Protein AF-A0ABD0QZK6-F1 (afdb_monomer_lite)

Secondary structure (DSSP, 8-state):
--------EEETTEEE-------EEEETTEEEEPPP-TT-SS--------

Organism: Cirrhinus mrigala (NCBI:txid683832)

InterPro domains:
  IPR000008 C2 domain [PF00168] (5-49)
  IPR000008 C2 domain [PS50004] (1-50)
  IPR035892 C2 domain superfamily [G3DSA:2.60.40.150] (1-50)
  IPR035892 C2 domain superfamily [SSF49562] (15-49)
  IPR051634 Extended Synaptotagmin [PTHR45761] (1-50)

Radius of gyration: 13.72 Å; chains: 1; bounding box: 26×24×38 Å

Sequence (50 aa):
ADALASKDNYVKGVMSGLSDPYAMLRVGPQTFKSRHLDNTLSPKWDEMYE

Structure (mmCIF, N/CA/C/O backbone):
data_AF-A0ABD0QZK6-F1
#
_entry.id   AF-A0ABD0QZK6-F1
#
loop_
_atom_site.group_PDB
_atom_site.id
_atom_site.type_symbol
_atom_site.label_atom_id
_atom_site.label_alt_id
_atom_site.label_comp_id
_atom_site.label_asym_id
_atom_site.label_entity_id
_atom_site.label_seq_id
_atom_site.pdbx_PDB_ins_code
_atom_site.Cartn_x
_atom_site.Cartn_y
_atom_site.Cartn_z
_atom_site.occupancy
_atom_site.B_iso_or_equiv
_atom_site.auth_seq_id
_atom_site.auth_comp_id
_atom_site.auth_asym_id
_atom_site.auth_atom_id
_atom_site.pdbx_PDB_model_num
ATOM 1 N N . ALA A 1 1 ? 1.627 11.976 4.443 1.00 43.75 1 ALA A N 1
ATOM 2 C CA . ALA A 1 1 ? 1.703 11.217 3.183 1.00 43.75 1 ALA A CA 1
ATOM 3 C C . ALA A 1 1 ? 3.170 10.925 2.951 1.00 43.75 1 ALA A C 1
ATOM 5 O O . ALA A 1 1 ? 3.941 11.876 2.898 1.00 43.75 1 ALA A O 1
ATOM 6 N N . ASP A 1 2 ? 3.567 9.653 2.953 1.00 50.62 2 ASP A N 1
ATOM 7 C CA . ASP A 1 2 ? 4.959 9.281 2.690 1.00 50.62 2 ASP A CA 1
ATOM 8 C C . ASP A 1 2 ? 5.396 9.860 1.346 1.00 50.62 2 ASP A C 1
ATOM 10 O O . ASP A 1 2 ? 4.657 9.767 0.365 1.00 50.62 2 ASP A O 1
ATOM 14 N N . ALA A 1 3 ? 6.582 10.460 1.311 1.00 55.34 3 ALA A N 1
ATOM 15 C CA . ALA A 1 3 ? 7.189 11.010 0.109 1.00 55.34 3 ALA A CA 1
ATOM 16 C C . ALA A 1 3 ? 7.592 9.874 -0.848 1.00 55.34 3 ALA A C 1
ATOM 18 O O . ALA A 1 3 ? 8.749 9.471 -0.923 1.00 55.34 3 ALA A O 1
ATOM 19 N N . LEU A 1 4 ? 6.610 9.322 -1.555 1.00 57.97 4 LEU A N 1
ATOM 20 C CA . LEU A 1 4 ? 6.818 8.389 -2.651 1.00 57.97 4 LEU A CA 1
ATOM 21 C C . LEU A 1 4 ? 7.207 9.208 -3.874 1.00 57.97 4 LEU A C 1
ATOM 23 O O . LEU A 1 4 ? 6.356 9.768 -4.563 1.00 57.97 4 LEU A O 1
ATOM 27 N N . ALA A 1 5 ? 8.511 9.348 -4.088 1.00 55.88 5 ALA A N 1
ATOM 28 C CA . ALA A 1 5 ? 9.022 9.964 -5.297 1.00 55.88 5 ALA A CA 1
ATOM 29 C C . ALA A 1 5 ? 8.546 9.138 -6.503 1.00 55.88 5 ALA A C 1
ATOM 31 O O . ALA A 1 5 ? 8.902 7.967 -6.622 1.00 55.88 5 ALA A O 1
ATOM 32 N N . SER A 1 6 ? 7.737 9.740 -7.383 1.00 55.88 6 SER A N 1
ATOM 33 C CA . SER A 1 6 ? 7.493 9.187 -8.719 1.00 55.88 6 SER A CA 1
ATOM 34 C C . SER A 1 6 ? 8.854 9.094 -9.414 1.00 55.88 6 SER A C 1
ATOM 36 O O . SER A 1 6 ? 9.528 10.104 -9.622 1.00 55.88 6 SER A O 1
ATOM 38 N N . LYS A 1 7 ? 9.295 7.864 -9.695 1.00 57.84 7 LYS A N 1
ATOM 39 C CA . LYS A 1 7 ? 10.525 7.571 -10.443 1.00 57.84 7 LYS A CA 1
ATOM 40 C C . LYS A 1 7 ? 10.265 7.495 -11.950 1.00 57.84 7 LYS A C 1
ATOM 42 O O . LYS A 1 7 ? 10.992 6.807 -12.666 1.00 57.84 7 LYS A O 1
ATOM 47 N N . ASP A 1 8 ? 9.247 8.196 -12.446 1.00 56.00 8 ASP A N 1
ATOM 48 C CA . ASP A 1 8 ? 8.959 8.249 -13.876 1.00 56.00 8 ASP A CA 1
ATOM 49 C C . ASP A 1 8 ? 10.053 9.080 -14.574 1.00 56.00 8 ASP A C 1
ATOM 51 O O . ASP A 1 8 ? 9.961 10.299 -14.725 1.00 56.00 8 ASP A O 1
ATOM 55 N N . ASN A 1 9 ? 11.145 8.425 -14.976 1.00 53.72 9 ASN A N 1
ATOM 56 C CA . ASN A 1 9 ? 12.238 9.058 -15.707 1.00 53.72 9 ASN A CA 1
ATOM 57 C C . ASN A 1 9 ? 11.832 9.224 -17.179 1.00 53.72 9 ASN A C 1
ATOM 59 O O . ASN A 1 9 ? 12.058 8.356 -18.025 1.00 53.72 9 ASN A O 1
ATOM 63 N N . TYR A 1 10 ? 11.233 10.371 -17.504 1.00 49.62 10 TYR A N 1
ATOM 64 C CA . TYR A 1 10 ? 10.980 10.775 -18.886 1.00 49.62 10 TYR A CA 1
ATOM 65 C C . TYR A 1 10 ? 12.297 11.185 -19.562 1.00 49.62 10 TYR A C 1
ATOM 67 O O . TYR A 1 10 ? 12.670 12.359 -19.595 1.00 49.62 10 TYR A O 1
ATOM 75 N N . VAL A 1 11 ? 13.038 10.211 -20.096 1.00 55.25 11 VAL A N 1
ATOM 76 C CA . VAL A 1 11 ? 14.300 10.469 -20.799 1.00 55.25 11 VAL A CA 1
ATOM 77 C C . VAL A 1 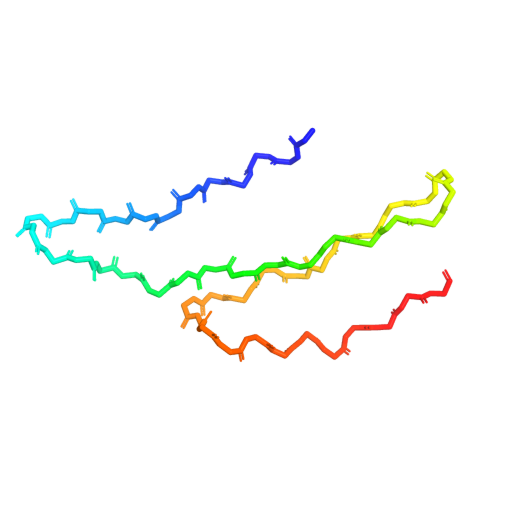11 ? 14.045 10.477 -22.304 1.00 55.25 11 VAL A C 1
ATOM 79 O O . VAL A 1 11 ? 13.860 9.442 -22.938 1.00 55.25 11 VAL A O 1
ATOM 82 N N . LYS A 1 12 ? 14.062 11.677 -22.896 1.00 55.03 12 LYS A N 1
ATOM 83 C CA . LYS A 1 12 ? 14.203 11.891 -24.350 1.00 55.03 12 LYS A CA 1
ATOM 84 C C . LYS A 1 12 ? 13.159 11.159 -25.224 1.00 55.03 12 LYS A C 1
ATOM 86 O O . LYS A 1 12 ? 13.500 10.622 -26.273 1.00 55.03 12 LYS A O 1
ATOM 91 N N . GLY A 1 13 ? 11.889 11.164 -24.810 1.00 58.19 13 GLY A N 1
ATOM 92 C CA . GLY A 1 13 ? 10.765 10.641 -25.607 1.00 58.19 13 GLY A CA 1
ATOM 93 C C . GLY A 1 13 ? 10.525 9.131 -25.498 1.00 58.19 13 GLY A C 1
ATOM 94 O O . GLY A 1 13 ? 9.635 8.615 -26.167 1.00 58.19 13 GLY A O 1
ATOM 95 N N . VAL A 1 14 ? 11.275 8.433 -24.64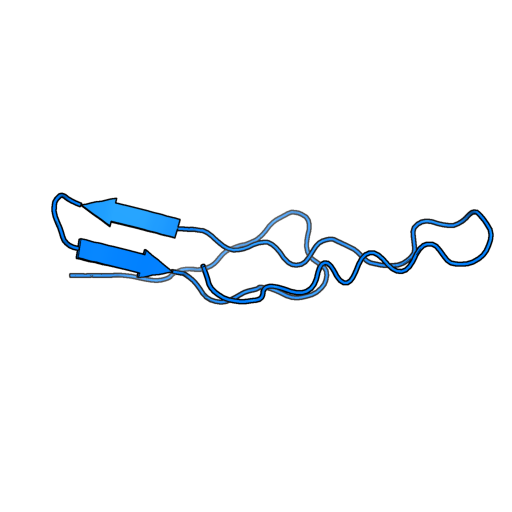1 1.00 55.28 14 VAL A N 1
ATOM 96 C CA . VAL A 1 14 ? 11.022 7.039 -24.266 1.00 55.28 14 VAL A CA 1
ATOM 97 C C . VAL A 1 14 ? 10.623 7.035 -22.792 1.00 55.28 14 VAL A C 1
ATOM 99 O O . VAL A 1 14 ? 11.404 7.461 -21.942 1.00 55.28 14 VAL A O 1
ATOM 102 N N . MET A 1 15 ? 9.403 6.587 -22.477 1.00 56.22 15 MET A N 1
ATOM 103 C CA . MET A 1 15 ? 9.041 6.275 -21.091 1.00 56.22 15 MET A CA 1
ATOM 104 C C . MET A 1 15 ? 9.906 5.092 -20.655 1.00 56.22 15 MET A C 1
ATOM 106 O O . MET A 1 15 ? 9.711 3.964 -21.101 1.00 56.22 15 MET A O 1
ATOM 110 N N . SER A 1 16 ? 10.926 5.382 -19.854 1.00 60.47 16 SER A N 1
ATOM 111 C CA . SER A 1 16 ? 11.870 4.405 -19.331 1.00 60.47 16 SER A CA 1
ATOM 112 C C . SER A 1 16 ? 11.639 4.289 -17.833 1.00 60.47 16 SER A C 1
ATOM 114 O O . SER A 1 16 ? 12.025 5.175 -17.072 1.00 60.47 16 SER A O 1
ATOM 116 N N . GLY A 1 17 ? 11.034 3.180 -17.432 1.00 63.59 17 GLY A N 1
ATOM 117 C CA . GLY A 1 17 ? 10.674 2.877 -16.053 1.00 63.59 17 GLY A CA 1
ATOM 118 C C . GLY A 1 17 ? 9.286 2.265 -16.053 1.00 63.59 17 GLY A C 1
ATOM 119 O O . GLY A 1 17 ? 8.313 2.935 -16.389 1.00 63.59 17 GLY A O 1
ATOM 120 N N . LEU A 1 18 ? 9.198 0.971 -15.759 1.00 67.50 18 LEU A N 1
ATOM 121 C CA . LEU A 1 18 ? 7.909 0.386 -15.406 1.00 67.50 18 LEU A CA 1
ATOM 122 C C . LEU A 1 18 ? 7.529 0.973 -14.037 1.00 67.50 18 LEU A C 1
ATOM 124 O O . LEU A 1 18 ? 8.407 1.322 -13.252 1.00 67.50 18 LEU A O 1
ATOM 128 N N . SER A 1 19 ? 6.239 1.127 -13.755 1.00 70.56 19 SER A N 1
ATOM 129 C CA . SER A 1 19 ? 5.811 1.729 -12.490 1.00 70.56 19 SER A CA 1
ATOM 130 C C . SER A 1 19 ? 6.265 0.900 -11.283 1.00 70.56 19 SER A C 1
ATOM 132 O O . SER A 1 19 ? 6.420 -0.319 -11.392 1.00 70.56 19 SER A O 1
ATOM 134 N N . ASP A 1 20 ? 6.399 1.566 -10.133 1.00 80.38 20 ASP A N 1
ATOM 135 C CA . ASP A 1 20 ? 6.694 0.936 -8.842 1.00 80.38 20 ASP A CA 1
ATOM 136 C C . ASP A 1 20 ? 5.410 0.868 -7.974 1.00 80.38 20 ASP A C 1
ATOM 138 O O . ASP A 1 20 ? 5.246 1.662 -7.038 1.00 80.38 20 ASP A O 1
ATOM 142 N N . PRO A 1 21 ? 4.415 0.013 -8.294 1.00 83.06 21 PRO A N 1
ATOM 143 C CA . PRO A 1 21 ? 3.122 0.027 -7.613 1.00 83.06 21 PRO A CA 1
ATOM 144 C C . PRO A 1 21 ? 3.226 -0.400 -6.138 1.00 83.06 21 PRO A C 1
ATOM 146 O O . PRO A 1 21 ? 4.016 -1.271 -5.763 1.00 83.06 21 PRO A O 1
ATOM 149 N N . TYR A 1 22 ? 2.332 0.149 -5.309 1.00 87.88 22 TYR A N 1
ATOM 150 C CA . TYR A 1 22 ? 2.054 -0.284 -3.934 1.00 87.88 22 TYR A CA 1
ATOM 151 C C . TYR A 1 22 ? 0.542 -0.197 -3.653 1.00 87.88 22 TYR A C 1
ATOM 153 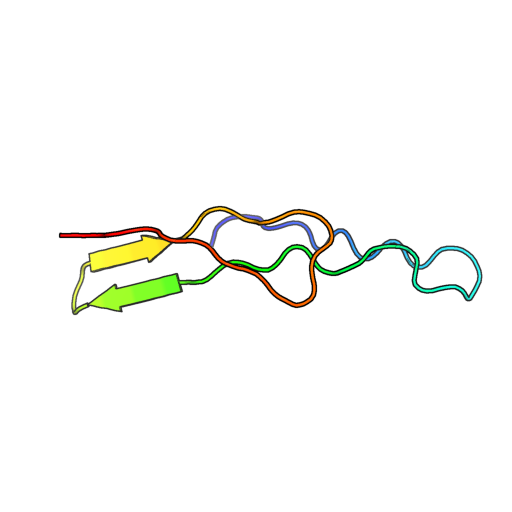O O . TYR A 1 22 ? -0.176 0.574 -4.293 1.00 87.88 22 TYR A O 1
ATOM 161 N N . ALA A 1 23 ? 0.055 -0.968 -2.686 1.00 86.25 23 ALA A N 1
ATOM 162 C CA . ALA A 1 23 ? -1.318 -0.940 -2.202 1.00 86.25 23 ALA A CA 1
ATOM 163 C C . ALA A 1 23 ? -1.391 -0.248 -0.832 1.00 86.25 23 ALA A C 1
ATOM 165 O O . ALA A 1 23 ? -0.488 -0.367 -0.004 1.00 86.25 23 ALA A O 1
ATOM 166 N N . MET A 1 24 ? -2.482 0.473 -0.573 1.00 90.19 24 MET A N 1
ATOM 167 C CA . MET A 1 24 ? -2.769 1.062 0.736 1.00 90.19 24 MET A CA 1
ATOM 168 C C . MET A 1 24 ? -4.144 0.594 1.199 1.00 90.19 24 MET A C 1
ATOM 170 O O . MET A 1 24 ? -5.140 0.810 0.509 1.00 90.19 24 MET A O 1
ATOM 174 N N . LEU A 1 25 ? -4.193 -0.038 2.368 1.00 88.75 25 LEU A N 1
ATOM 175 C CA . LEU A 1 25 ? -5.411 -0.549 2.981 1.00 88.75 25 LEU A CA 1
ATOM 176 C C . LEU A 1 25 ? -5.757 0.299 4.204 1.00 88.75 25 LEU A C 1
ATOM 178 O O . LEU A 1 25 ? -4.891 0.603 5.020 1.00 88.75 25 LEU A O 1
ATOM 182 N N . ARG A 1 26 ? -7.025 0.676 4.358 1.00 92.31 26 ARG A N 1
ATOM 183 C CA . ARG A 1 26 ? -7.492 1.429 5.525 1.00 92.31 26 ARG A CA 1
ATOM 184 C C . ARG A 1 26 ? -8.710 0.751 6.130 1.00 92.31 26 ARG A C 1
ATOM 186 O O . ARG A 1 26 ? -9.722 0.596 5.453 1.00 92.31 26 ARG A O 1
ATOM 193 N N . VAL A 1 27 ? -8.620 0.402 7.411 1.00 90.56 27 VAL A N 1
ATOM 194 C CA . VAL A 1 27 ? -9.697 -0.237 8.176 1.00 90.56 27 VAL A CA 1
ATOM 195 C C . VAL A 1 27 ? -9.952 0.595 9.430 1.00 90.56 27 VAL A C 1
ATOM 197 O O . VAL A 1 27 ? -9.219 0.536 10.416 1.00 90.56 27 VAL A O 1
ATOM 200 N N . GLY A 1 28 ? -10.979 1.445 9.364 1.00 92.12 28 GLY A N 1
ATOM 201 C CA . GLY A 1 28 ? -11.284 2.412 10.418 1.00 92.12 28 GLY A CA 1
ATOM 202 C C . GLY A 1 28 ? -10.111 3.380 10.670 1.00 92.12 2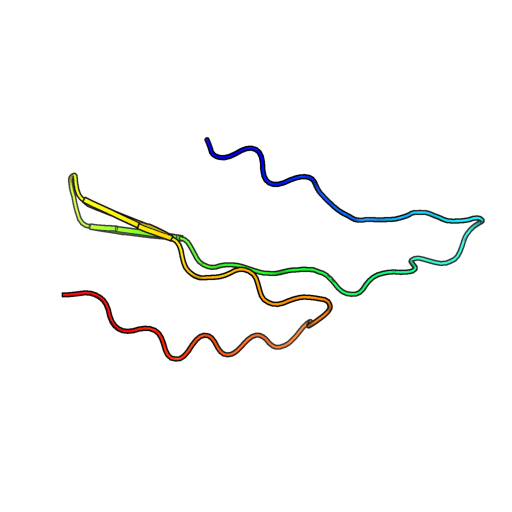8 GLY A C 1
ATOM 203 O O . GLY A 1 28 ? -9.731 4.119 9.749 1.00 92.12 28 GLY A O 1
ATOM 204 N N . PRO A 1 29 ? -9.545 3.420 11.893 1.00 93.00 29 PRO A N 1
ATOM 205 C CA . PRO A 1 29 ? -8.380 4.247 12.204 1.00 93.00 29 PRO A CA 1
ATOM 206 C C . PRO A 1 29 ? -7.049 3.632 11.736 1.00 93.00 29 PRO A C 1
ATOM 208 O O . PRO A 1 29 ? -6.045 4.338 11.691 1.00 93.00 29 PRO A O 1
ATOM 211 N N . GLN A 1 30 ? -7.021 2.343 11.384 1.00 90.94 30 GLN A N 1
ATOM 212 C CA . GLN A 1 30 ? -5.799 1.635 11.006 1.00 90.94 30 GLN A CA 1
ATOM 213 C C . GLN A 1 30 ? -5.492 1.836 9.520 1.00 90.94 30 GLN A C 1
ATOM 215 O O . GLN A 1 30 ? -6.395 1.784 8.681 1.00 90.94 30 GLN A O 1
ATOM 220 N N . THR A 1 31 ? -4.221 2.073 9.192 1.00 91.94 31 THR A N 1
ATOM 221 C CA . THR A 1 31 ? -3.735 2.213 7.812 1.00 91.94 31 THR A CA 1
ATOM 222 C C . THR A 1 31 ? -2.524 1.316 7.608 1.00 91.94 31 THR A C 1
ATOM 224 O O . THR A 1 31 ? -1.549 1.419 8.348 1.00 91.94 31 THR A O 1
ATOM 227 N N . PHE A 1 32 ? -2.585 0.477 6.581 1.00 89.44 32 PHE A N 1
ATOM 228 C CA . PHE A 1 32 ? -1.523 -0.419 6.149 1.00 89.44 32 PHE A CA 1
ATOM 229 C C . PHE A 1 32 ? -1.060 -0.006 4.759 1.00 89.44 32 PHE A C 1
ATOM 231 O O . PHE A 1 32 ? -1.864 0.375 3.904 1.00 89.44 32 PHE A O 1
ATOM 238 N N . LYS A 1 33 ? 0.243 -0.078 4.527 1.00 89.94 33 LYS A N 1
ATOM 239 C CA . LYS A 1 33 ? 0.854 0.233 3.241 1.00 89.94 33 LYS A CA 1
ATOM 240 C C . LYS A 1 33 ? 1.745 -0.932 2.852 1.00 89.94 33 LYS A C 1
ATOM 242 O O . LYS A 1 33 ? 2.591 -1.332 3.649 1.00 89.94 33 LYS A O 1
ATOM 247 N N . SER A 1 34 ? 1.552 -1.444 1.644 1.00 88.31 34 SER A N 1
ATOM 248 C CA . SER A 1 34 ? 2.372 -2.526 1.125 1.00 88.31 34 SER A CA 1
ATOM 249 C C . SER A 1 34 ? 3.743 -2.043 0.692 1.00 88.31 34 SER A C 1
ATOM 251 O O . SER A 1 34 ? 3.976 -0.845 0.484 1.00 88.31 34 SER A O 1
ATOM 253 N N . ARG A 1 35 ? 4.657 -2.994 0.499 1.00 86.75 35 ARG A N 1
ATOM 254 C CA . ARG A 1 35 ? 5.938 -2.702 -0.140 1.00 86.75 35 ARG A CA 1
ATOM 255 C C . ARG A 1 35 ? 5.710 -2.233 -1.575 1.00 86.75 35 ARG A C 1
ATOM 257 O O . ARG A 1 35 ? 4.783 -2.663 -2.256 1.00 86.75 35 ARG A O 1
ATOM 264 N N . HIS A 1 36 ? 6.576 -1.349 -2.034 1.00 82.94 36 HIS A N 1
ATOM 265 C CA . HIS A 1 36 ? 6.650 -0.938 -3.432 1.00 82.94 36 HIS A CA 1
ATOM 266 C C . HIS A 1 36 ? 7.382 -2.040 -4.207 1.00 82.94 36 HIS A C 1
ATOM 268 O O . HIS A 1 36 ? 8.387 -2.562 -3.716 1.00 82.94 36 HIS A O 1
ATOM 274 N N . LEU A 1 37 ? 6.865 -2.420 -5.373 1.00 82.12 37 LEU A N 1
ATOM 275 C CA . LEU A 1 37 ? 7.515 -3.399 -6.244 1.00 82.12 37 LEU A CA 1
ATOM 276 C C . LEU A 1 37 ? 8.122 -2.683 -7.437 1.00 82.12 37 LEU A C 1
ATOM 278 O O . LEU A 1 37 ? 7.380 -2.140 -8.242 1.00 82.12 37 LEU A O 1
ATOM 282 N N . ASP A 1 38 ? 9.447 -2.703 -7.547 1.00 77.31 38 ASP A N 1
ATOM 283 C CA . ASP A 1 38 ? 10.138 -1.932 -8.574 1.00 77.31 38 ASP A CA 1
ATOM 284 C C . ASP A 1 38 ? 9.874 -2.486 -9.983 1.00 77.31 38 ASP A C 1
ATOM 286 O O . ASP A 1 38 ? 9.997 -3.688 -10.233 1.00 77.31 38 ASP A O 1
ATOM 290 N N . ASN A 1 39 ? 9.580 -1.591 -10.923 1.00 74.75 39 ASN A N 1
ATOM 291 C CA . ASN A 1 39 ? 9.449 -1.862 -12.346 1.00 74.75 39 ASN A CA 1
ATOM 292 C C . ASN A 1 39 ? 8.495 -3.021 -12.707 1.00 74.75 39 ASN A C 1
ATOM 294 O O . ASN A 1 39 ? 8.839 -3.893 -13.509 1.00 74.75 39 ASN A O 1
ATOM 298 N N . THR A 1 40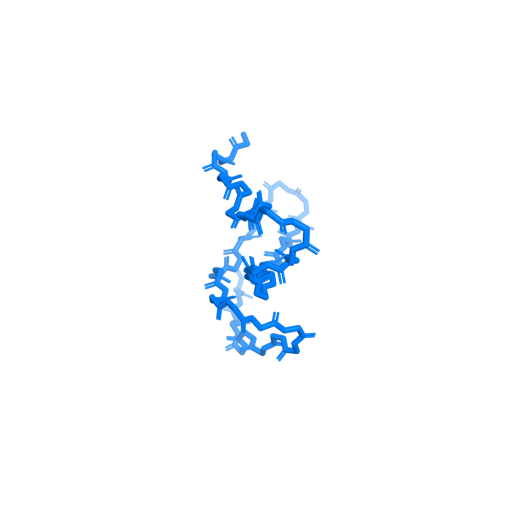 ? 7.271 -3.029 -12.173 1.00 78.75 40 THR A N 1
ATOM 299 C CA . THR A 1 40 ? 6.268 -4.052 -12.514 1.00 78.75 40 THR A CA 1
ATOM 300 C C . THR A 1 40 ? 4.875 -3.478 -12.759 1.00 78.75 40 THR A C 1
ATOM 302 O O . THR A 1 40 ? 4.344 -2.702 -11.975 1.00 78.75 40 THR A O 1
ATOM 305 N N . LEU A 1 41 ? 4.234 -3.916 -13.849 1.00 77.06 41 LEU A N 1
ATOM 306 C CA . LEU A 1 41 ? 2.829 -3.602 -14.161 1.00 77.06 41 LEU A CA 1
ATOM 307 C C . LEU A 1 41 ? 1.859 -4.695 -13.687 1.00 77.06 41 LEU A C 1
ATOM 309 O O . LEU A 1 41 ? 0.653 -4.604 -13.900 1.00 77.06 41 LEU A O 1
ATOM 313 N N . SER A 1 42 ? 2.369 -5.760 -13.070 1.00 83.94 42 SER A N 1
ATOM 314 C CA . SER A 1 42 ? 1.564 -6.854 -12.518 1.00 83.94 42 SER A CA 1
ATOM 315 C C . SER A 1 42 ? 2.087 -7.229 -11.131 1.00 83.94 42 SER A C 1
ATOM 317 O O . SER A 1 42 ? 2.673 -8.301 -10.956 1.00 83.94 42 SER A O 1
ATOM 319 N N . PRO A 1 43 ? 1.934 -6.325 -10.147 1.00 83.56 43 PRO A N 1
ATOM 320 C CA . PRO A 1 43 ? 2.421 -6.552 -8.796 1.00 83.56 43 PRO A CA 1
ATOM 321 C C . PRO A 1 43 ? 1.690 -7.705 -8.105 1.00 83.56 43 PRO A C 1
ATOM 323 O O . PRO A 1 43 ? 0.469 -7.834 -8.196 1.00 83.56 43 PRO A O 1
ATOM 326 N N . LYS A 1 44 ? 2.449 -8.511 -7.361 1.00 89.38 44 LYS A N 1
ATOM 327 C CA . LYS A 1 44 ? 1.938 -9.490 -6.396 1.00 89.38 44 LYS A CA 1
ATOM 328 C C . LYS A 1 44 ? 2.640 -9.236 -5.073 1.00 89.38 44 LYS A C 1
ATOM 330 O O . LYS A 1 44 ? 3.844 -9.452 -4.970 1.00 89.38 44 LYS A O 1
ATOM 335 N N . TRP A 1 45 ? 1.906 -8.696 -4.104 1.00 87.62 45 TRP A N 1
ATOM 336 C CA . TRP A 1 45 ? 2.476 -8.349 -2.802 1.00 87.62 45 TRP A CA 1
ATOM 337 C C . TRP A 1 45 ? 2.522 -9.545 -1.855 1.00 87.62 45 TRP A C 1
ATOM 339 O O . TRP A 1 45 ? 3.494 -9.675 -1.115 1.00 87.62 45 TRP A O 1
ATOM 349 N N . ASP A 1 46 ? 1.506 -10.415 -1.908 1.00 89.75 46 ASP A N 1
ATOM 350 C CA . ASP A 1 46 ? 1.347 -11.571 -1.013 1.00 89.75 46 ASP A CA 1
ATOM 351 C C . ASP A 1 46 ? 1.543 -11.192 0.475 1.00 89.75 46 ASP A C 1
ATOM 353 O O . ASP A 1 46 ? 2.098 -11.949 1.269 1.00 89.75 46 ASP A O 1
ATOM 357 N N . GLU A 1 47 ? 1.107 -9.979 0.845 1.00 87.62 47 GLU A N 1
ATOM 358 C CA . GLU A 1 47 ? 1.210 -9.421 2.198 1.00 87.62 47 GLU A CA 1
ATOM 359 C C . GLU A 1 47 ? -0.089 -9.668 2.977 1.00 87.62 47 GLU A C 1
ATOM 361 O O . GLU A 1 47 ? -1.189 -9.465 2.459 1.00 87.62 47 GLU A O 1
ATOM 366 N N . MET A 1 48 ? 0.050 -10.098 4.232 1.00 88.19 48 MET A N 1
ATOM 367 C CA . MET A 1 48 ? -1.052 -10.323 5.166 1.00 88.19 48 MET A CA 1
ATOM 368 C C . MET A 1 48 ? -0.937 -9.327 6.320 1.00 88.19 48 MET A C 1
ATOM 370 O O . MET A 1 48 ? 0.142 -9.159 6.888 1.00 88.19 48 MET A O 1
ATOM 374 N N . TYR A 1 49 ? -2.050 -8.677 6.653 1.00 83.06 49 TYR A N 1
ATOM 375 C CA . TYR A 1 49 ? -2.163 -7.751 7.779 1.00 83.06 49 TYR A CA 1
ATOM 376 C C . TYR A 1 49 ? -3.303 -8.230 8.684 1.00 83.06 49 TYR A C 1
ATOM 378 O O . TYR A 1 49 ? -4.355 -8.617 8.169 1.00 83.06 49 TYR A O 1
ATOM 386 N N . GLU A 1 5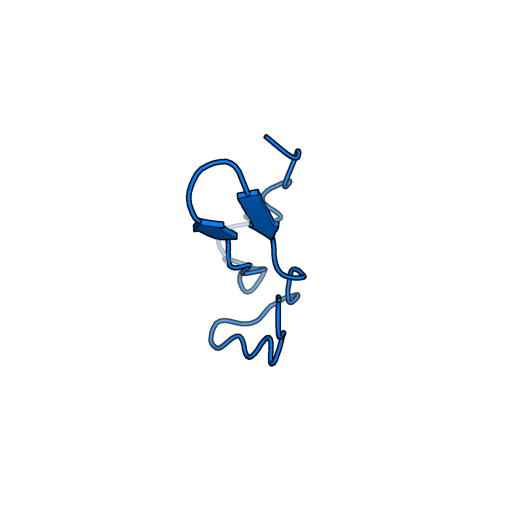0 ? -3.072 -8.227 9.998 1.00 81.06 50 GLU A N 1
ATOM 387 C CA . GLU A 1 50 ? -4.026 -8.641 11.043 1.00 81.06 50 GLU A CA 1
ATOM 388 C C . GLU A 1 50 ? -4.686 -7.436 11.726 1.00 81.06 50 GLU A C 1
ATOM 390 O O . GLU A 1 50 ? -4.002 -6.397 11.894 1.00 81.06 50 GLU A O 1
#

Foldseek 3Di:
DPPPPFPQPPDPPDRDFAGFDKDWDDDPPDIDIFGTHGRDPDDDRVDDDD

pLDDT: mean 74.95, std 15.18, range [43.75, 93.0]